Protein AF-A0A9W7ECX1-F1 (afdb_monomer)

Solvent-accessible surface area (backbone atoms only — not comparable to full-atom values): 6903 Å² total; per-residue (Å²): 112,69,69,58,54,53,53,46,56,72,48,82,54,60,68,59,30,50,51,50,31,56,47,23,73,33,89,92,61,56,33,41,68,58,27,34,48,25,35,53,42,48,39,51,51,54,54,68,72,47,74,82,80,78,78,74,82,74,86,73,79,96,66,92,65,81,74,74,58,54,70,68,60,50,52,50,29,52,37,25,39,53,34,14,54,23,23,49,70,65,66,39,55,69,60,12,42,54,25,21,51,54,18,22,57,48,31,31,74,47,67,31,68,87,27,66,69,25,62,67,47,67,75,130

InterPro domains:
  IPR011990 Tetratricopeptide-like helical domain superfamily [G3DSA:1.25.40.10] (54-123)

Structure (mmCIF, N/CA/C/O backbone):
data_AF-A0A9W7ECX1-F1
#
_entry.id   AF-A0A9W7ECX1-F1
#
loop_
_atom_site.group_PDB
_atom_site.id
_atom_site.type_symbol
_atom_site.label_atom_id
_atom_site.label_alt_id
_atom_site.label_comp_id
_atom_site.label_asym_id
_atom_site.label_entity_id
_atom_site.label_seq_id
_atom_site.pdbx_PDB_ins_code
_atom_site.Cartn_x
_atom_site.Cartn_y
_atom_site.Cartn_z
_atom_site.occupancy
_atom_site.B_iso_or_equiv
_atom_site.auth_seq_id
_atom_site.auth_comp_id
_atom_site.auth_asym_id
_atom_site.auth_atom_id
_atom_site.pdbx_PDB_model_num
ATOM 1 N N . MET A 1 1 ? 20.884 -0.228 -13.027 1.00 59.34 1 MET A N 1
ATOM 2 C CA . MET A 1 1 ? 19.768 0.400 -12.280 1.00 59.34 1 MET A CA 1
ATOM 3 C C . MET A 1 1 ? 19.136 -0.554 -11.269 1.00 59.34 1 MET A C 1
ATOM 5 O O . MET A 1 1 ? 18.769 -0.096 -10.195 1.00 59.34 1 MET A O 1
ATOM 9 N N . GLU A 1 2 ? 19.085 -1.864 -11.540 1.00 66.50 2 GLU A N 1
ATOM 10 C CA . GLU A 1 2 ? 18.544 -2.873 -10.605 1.00 66.50 2 GLU A CA 1
ATOM 11 C C . GLU A 1 2 ? 19.165 -2.819 -9.198 1.00 66.50 2 GLU A C 1
ATOM 13 O O . GLU A 1 2 ? 18.462 -2.955 -8.202 1.00 66.50 2 GLU A O 1
ATOM 18 N N . THR A 1 3 ? 20.461 -2.514 -9.093 1.00 78.19 3 THR A N 1
ATOM 19 C CA . THR A 1 3 ? 21.173 -2.401 -7.809 1.00 78.19 3 THR A CA 1
ATOM 20 C C . THR A 1 3 ? 20.677 -1.254 -6.924 1.00 78.19 3 THR A C 1
ATOM 22 O O . THR A 1 3 ? 20.624 -1.403 -5.705 1.00 78.19 3 THR A O 1
ATOM 25 N N . GLN A 1 4 ? 20.280 -0.119 -7.510 1.00 86.25 4 GLN A N 1
ATOM 26 C CA . GLN A 1 4 ? 19.753 1.025 -6.756 1.00 86.25 4 GLN A CA 1
ATOM 27 C C . GLN A 1 4 ? 18.306 0.795 -6.316 1.00 86.25 4 GLN A C 1
ATOM 29 O O . GLN A 1 4 ? 17.936 1.143 -5.201 1.00 86.25 4 GLN A O 1
ATOM 34 N N . VAL A 1 5 ? 17.487 0.166 -7.160 1.00 87.75 5 VAL A N 1
ATOM 35 C CA . VAL A 1 5 ? 16.118 -0.211 -6.782 1.00 87.75 5 VAL A CA 1
ATOM 36 C C . VAL A 1 5 ? 16.145 -1.219 -5.630 1.00 87.75 5 VAL A C 1
ATOM 38 O O . VAL A 1 5 ? 15.434 -1.056 -4.638 1.00 87.75 5 VAL A O 1
ATOM 41 N N . GLN A 1 6 ? 17.023 -2.222 -5.702 1.00 88.69 6 GLN A N 1
ATOM 42 C CA . GLN A 1 6 ? 17.208 -3.187 -4.617 1.00 88.69 6 GLN A CA 1
ATOM 43 C C . GLN A 1 6 ? 17.728 -2.541 -3.325 1.00 88.69 6 GLN A C 1
ATOM 45 O O . GLN A 1 6 ? 17.290 -2.920 -2.241 1.00 88.69 6 GLN A O 1
ATOM 50 N N . SER A 1 7 ? 18.631 -1.558 -3.407 1.00 90.88 7 SER A N 1
ATOM 51 C CA . SER A 1 7 ? 19.107 -0.865 -2.205 1.00 90.88 7 SER A CA 1
ATOM 52 C C . SER A 1 7 ? 18.014 -0.004 -1.568 1.00 90.88 7 SER A C 1
ATOM 54 O O . SER A 1 7 ? 17.884 -0.003 -0.346 1.00 90.88 7 SER A O 1
ATOM 56 N N . ILE A 1 8 ? 17.180 0.666 -2.373 1.00 91.69 8 ILE A N 1
ATOM 57 C CA . ILE A 1 8 ? 16.057 1.475 -1.879 1.00 91.69 8 ILE A CA 1
ATOM 58 C C . ILE A 1 8 ? 15.000 0.587 -1.218 1.00 91.69 8 ILE A C 1
ATOM 60 O O . ILE A 1 8 ? 14.618 0.852 -0.081 1.00 91.69 8 ILE A O 1
ATOM 64 N N . THR A 1 9 ? 14.564 -0.482 -1.889 1.00 92.31 9 THR A N 1
ATOM 65 C CA . THR A 1 9 ? 13.516 -1.400 -1.391 1.00 92.31 9 THR A CA 1
ATOM 66 C C . THR A 1 9 ? 13.900 -2.144 -0.109 1.00 92.31 9 THR A C 1
ATOM 68 O O . THR A 1 9 ? 13.018 -2.598 0.613 1.00 92.31 9 THR A O 1
ATOM 71 N N . ARG A 1 10 ? 15.197 -2.248 0.204 1.00 91.69 10 ARG A N 1
ATOM 72 C CA . ARG A 1 10 ? 15.716 -2.837 1.451 1.00 91.69 10 ARG A CA 1
ATOM 73 C C . ARG A 1 10 ? 16.075 -1.806 2.525 1.00 91.69 10 ARG A C 1
ATOM 75 O O . ARG A 1 10 ? 16.545 -2.191 3.590 1.00 91.69 10 ARG A O 1
ATOM 82 N N . SER A 1 11 ? 15.909 -0.515 2.245 1.00 92.88 11 SER A N 1
ATOM 83 C CA . SER A 1 11 ? 16.241 0.564 3.181 1.00 92.88 11 SER A CA 1
ATOM 84 C C . SER A 1 11 ? 15.049 0.966 4.055 1.00 92.88 11 SER A C 1
ATOM 86 O O . SER A 1 11 ? 13.913 0.579 3.784 1.00 92.88 11 SER A O 1
ATOM 88 N N . ASP A 1 12 ? 15.320 1.785 5.074 1.00 93.50 12 ASP A N 1
ATOM 89 C CA . ASP A 1 12 ? 14.306 2.430 5.928 1.00 93.50 12 ASP A CA 1
ATOM 90 C C . ASP A 1 12 ? 14.071 3.901 5.545 1.00 93.50 12 ASP A C 1
ATOM 92 O O . ASP A 1 12 ? 13.391 4.655 6.243 1.00 93.50 12 ASP A O 1
ATOM 96 N N . ASP A 1 13 ? 14.652 4.342 4.426 1.00 94.50 13 ASP A N 1
ATOM 97 C CA . ASP A 1 13 ? 14.544 5.715 3.947 1.00 94.50 13 ASP A CA 1
ATOM 98 C C . ASP A 1 13 ? 13.166 5.936 3.308 1.00 94.50 13 ASP A C 1
ATOM 100 O O . ASP A 1 13 ? 12.960 5.745 2.105 1.00 94.50 13 ASP A O 1
ATOM 104 N N . LEU A 1 14 ? 12.202 6.349 4.137 1.00 93.50 14 LEU A N 1
ATOM 105 C CA . LEU A 1 14 ? 10.825 6.618 3.718 1.00 93.50 14 LEU A CA 1
ATOM 106 C C . LEU A 1 14 ? 10.732 7.641 2.580 1.00 93.50 14 LEU A C 1
ATOM 108 O O . LEU A 1 14 ? 9.806 7.560 1.773 1.00 93.50 14 LEU A O 1
ATOM 112 N N . VAL A 1 15 ? 11.668 8.592 2.486 1.00 95.44 15 VAL A N 1
ATOM 113 C CA . VAL A 1 15 ? 11.662 9.596 1.412 1.00 95.44 15 VAL A CA 1
ATOM 114 C C . VAL A 1 15 ? 11.962 8.918 0.081 1.00 95.44 15 VAL A C 1
ATOM 116 O O . VAL A 1 15 ? 11.208 9.088 -0.880 1.00 95.44 15 VAL A O 1
ATOM 119 N N . LYS A 1 16 ? 13.013 8.093 0.034 1.00 95.75 16 LYS A N 1
ATOM 120 C CA . LYS A 1 16 ? 13.363 7.328 -1.171 1.00 95.75 16 LYS A CA 1
ATOM 121 C C . LYS A 1 16 ? 12.296 6.302 -1.530 1.00 95.75 16 LYS A C 1
ATOM 123 O O . LYS A 1 16 ? 11.949 6.183 -2.702 1.00 95.75 16 LYS A O 1
ATOM 128 N N . LEU A 1 17 ? 11.742 5.604 -0.541 1.00 95.75 17 LEU A N 1
ATOM 129 C CA . LEU A 1 17 ? 10.680 4.624 -0.762 1.00 95.75 17 LEU A CA 1
ATOM 130 C C . LEU A 1 17 ? 9.413 5.267 -1.342 1.00 95.75 17 LEU A C 1
ATOM 132 O O . LEU A 1 17 ? 8.844 4.742 -2.295 1.00 95.75 17 LEU A O 1
ATOM 136 N N . ARG A 1 18 ? 8.990 6.431 -0.829 1.00 95.56 18 ARG A N 1
ATOM 137 C CA . ARG A 1 18 ? 7.833 7.172 -1.367 1.00 95.56 18 ARG A CA 1
ATOM 138 C C . ARG A 1 18 ? 8.086 7.702 -2.767 1.00 95.56 18 ARG A C 1
ATOM 140 O O . ARG A 1 18 ? 7.188 7.652 -3.603 1.00 95.56 18 ARG A O 1
ATOM 147 N N . ALA A 1 19 ? 9.292 8.204 -3.026 1.00 95.50 19 ALA A N 1
ATOM 148 C CA . ALA A 1 19 ? 9.679 8.622 -4.366 1.00 95.50 19 ALA A CA 1
ATOM 149 C C . ALA A 1 19 ? 9.607 7.439 -5.344 1.00 95.50 19 ALA A C 1
ATOM 151 O O . ALA A 1 19 ? 9.020 7.579 -6.415 1.00 95.50 19 ALA A O 1
ATOM 152 N N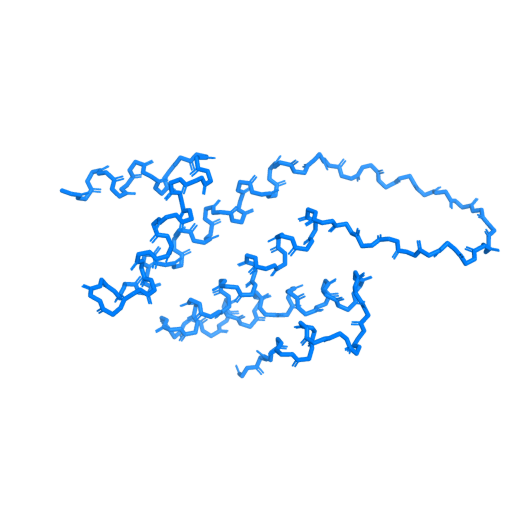 . LEU A 1 20 ? 10.118 6.268 -4.944 1.00 94.44 20 LEU A N 1
ATOM 153 C CA . LEU A 1 20 ? 10.043 5.042 -5.735 1.00 94.44 20 LEU A CA 1
ATOM 154 C C . LEU A 1 20 ? 8.594 4.604 -5.978 1.00 94.44 20 LEU A C 1
ATOM 156 O O . LEU A 1 20 ? 8.232 4.349 -7.121 1.00 94.44 20 LEU A O 1
ATOM 160 N N . ALA A 1 21 ? 7.749 4.573 -4.945 1.00 94.44 21 ALA A N 1
ATOM 161 C CA . ALA A 1 21 ? 6.334 4.233 -5.094 1.00 94.44 21 ALA A CA 1
ATOM 162 C C . ALA A 1 21 ? 5.617 5.195 -6.058 1.00 94.44 21 ALA A C 1
ATOM 164 O O . ALA A 1 21 ? 4.906 4.754 -6.955 1.00 94.44 21 ALA A O 1
ATOM 165 N N . LYS A 1 22 ? 5.868 6.506 -5.934 1.00 94.12 22 LYS A N 1
ATOM 166 C CA . LYS A 1 22 ? 5.314 7.522 -6.839 1.00 94.12 22 LYS A CA 1
ATOM 167 C C . LYS A 1 22 ? 5.756 7.310 -8.288 1.00 94.12 22 LYS A C 1
ATOM 169 O O . LYS A 1 22 ? 4.924 7.419 -9.180 1.00 94.12 22 LYS A O 1
ATOM 174 N N . LEU A 1 23 ? 7.034 7.000 -8.513 1.00 92.62 23 LEU A N 1
ATOM 175 C CA . LEU A 1 23 ? 7.569 6.654 -9.834 1.00 92.62 23 LEU A CA 1
ATOM 176 C C . LEU A 1 23 ? 6.870 5.414 -10.404 1.00 92.62 23 LEU A C 1
ATOM 178 O O . LEU A 1 23 ? 6.447 5.431 -11.553 1.00 92.62 23 LEU A O 1
ATOM 182 N N . CYS A 1 24 ? 6.671 4.376 -9.586 1.00 89.69 24 CYS A N 1
ATOM 183 C CA . CYS A 1 24 ? 6.020 3.135 -10.013 1.00 89.69 24 CYS A CA 1
ATOM 184 C C . CYS A 1 24 ? 4.551 3.312 -10.422 1.00 89.69 24 CYS A C 1
ATOM 186 O O . CYS A 1 24 ? 4.038 2.487 -11.169 1.00 89.69 24 CYS A O 1
ATOM 188 N N . SER A 1 25 ? 3.881 4.370 -9.956 1.00 86.81 25 SER A N 1
ATOM 189 C CA . SER A 1 25 ? 2.504 4.708 -10.345 1.00 86.81 25 SER A CA 1
ATOM 190 C C . SER A 1 25 ? 2.402 5.642 -11.559 1.00 86.81 25 SER A C 1
ATOM 192 O O . SER A 1 25 ? 1.292 5.978 -11.956 1.00 86.81 25 SER A O 1
ATOM 194 N N . GLN A 1 26 ? 3.519 6.108 -12.128 1.00 89.25 26 GLN A N 1
ATOM 195 C CA . GLN A 1 26 ? 3.517 6.972 -13.313 1.00 89.25 26 GLN A CA 1
ATOM 196 C C . GLN A 1 26 ? 3.536 6.145 -14.599 1.00 89.25 26 GLN A C 1
ATOM 198 O O . GLN A 1 26 ? 4.232 5.132 -14.670 1.00 89.25 26 GLN A O 1
ATOM 203 N N . ASP A 1 27 ? 2.846 6.622 -15.640 1.00 84.94 27 ASP A N 1
ATOM 204 C CA . ASP A 1 27 ? 2.667 5.898 -16.908 1.00 84.94 27 ASP A CA 1
ATOM 205 C C . ASP A 1 27 ? 3.979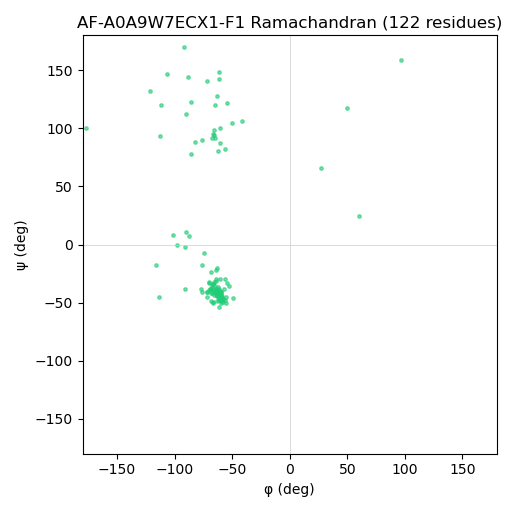 5.445 -17.565 1.00 84.94 27 ASP A C 1
ATOM 207 O O . ASP A 1 27 ? 4.025 4.391 -18.192 1.00 84.94 27 ASP A O 1
ATOM 211 N N . PHE A 1 28 ? 5.063 6.215 -17.414 1.00 85.31 28 PHE A N 1
ATOM 212 C CA . PHE A 1 28 ? 6.339 5.897 -18.061 1.00 85.31 28 PHE A CA 1
ATOM 213 C C . PHE A 1 28 ? 7.126 4.762 -17.388 1.00 85.31 28 PHE A C 1
ATOM 215 O O . PHE A 1 28 ? 8.054 4.243 -18.005 1.00 85.31 28 PHE A O 1
ATOM 222 N N . PHE A 1 29 ? 6.815 4.408 -16.136 1.00 85.06 29 PHE A N 1
ATOM 223 C CA . PHE A 1 29 ? 7.483 3.315 -15.419 1.00 85.06 29 PHE A CA 1
ATOM 224 C C . PHE A 1 29 ? 6.517 2.160 -15.141 1.00 85.06 29 PHE A C 1
ATOM 226 O O . PHE A 1 29 ? 6.889 1.017 -15.376 1.00 85.06 29 PHE A O 1
ATOM 233 N N . ASN A 1 30 ? 5.299 2.473 -14.676 1.00 88.31 30 ASN A N 1
ATOM 234 C CA . ASN A 1 30 ? 4.161 1.574 -14.445 1.00 88.31 30 ASN A CA 1
ATOM 235 C C . ASN A 1 30 ? 4.544 0.114 -14.134 1.00 88.31 30 ASN A C 1
ATOM 237 O O . ASN A 1 30 ? 4.258 -0.804 -14.905 1.00 88.31 30 ASN A O 1
ATOM 241 N N . ASP A 1 31 ? 5.193 -0.091 -12.989 1.00 93.62 31 ASP A N 1
ATOM 242 C CA . ASP A 1 31 ? 5.570 -1.418 -12.503 1.00 93.62 31 ASP A CA 1
ATOM 243 C C . ASP A 1 31 ? 4.764 -1.730 -11.234 1.00 93.62 31 ASP A C 1
ATOM 245 O O . ASP A 1 31 ? 5.160 -1.351 -10.123 1.00 93.62 31 ASP A O 1
ATOM 249 N N . PRO A 1 32 ? 3.605 -2.399 -11.368 1.00 92.81 32 PRO A N 1
ATOM 250 C CA . PRO A 1 32 ? 2.742 -2.683 -10.232 1.00 92.81 32 PRO A CA 1
ATOM 251 C C . PRO A 1 32 ? 3.369 -3.700 -9.264 1.00 92.81 32 PRO A C 1
ATOM 253 O O . PRO A 1 32 ? 3.059 -3.671 -8.074 1.00 92.81 32 PRO A O 1
ATOM 256 N N . SER A 1 33 ? 4.302 -4.545 -9.717 1.00 94.44 33 SER A N 1
ATOM 257 C CA . SER A 1 33 ? 5.011 -5.480 -8.832 1.00 94.44 33 SER A CA 1
ATOM 258 C C . SER A 1 33 ? 5.998 -4.737 -7.939 1.00 94.44 33 SER A C 1
ATOM 260 O O . SER A 1 33 ? 6.022 -4.943 -6.723 1.00 94.44 33 SER A O 1
ATOM 262 N N . LEU A 1 34 ? 6.775 -3.813 -8.513 1.00 94.75 34 LEU A N 1
ATOM 263 C CA . LEU A 1 34 ? 7.671 -2.963 -7.737 1.00 94.75 34 LEU A CA 1
ATOM 264 C C . LEU A 1 34 ? 6.898 -2.004 -6.825 1.00 94.75 34 LEU A C 1
ATOM 266 O O . LEU A 1 34 ? 7.336 -1.747 -5.702 1.00 94.75 34 LEU A O 1
ATOM 270 N N . LEU A 1 35 ? 5.726 -1.535 -7.261 1.00 95.62 35 LEU A N 1
ATOM 271 C CA . LEU A 1 35 ? 4.818 -0.738 -6.438 1.00 95.62 35 LEU A CA 1
ATOM 272 C C . LEU A 1 35 ? 4.396 -1.496 -5.168 1.00 95.62 35 LEU A C 1
ATOM 274 O O . LEU A 1 35 ? 4.470 -0.930 -4.076 1.00 95.62 35 LEU A O 1
ATOM 278 N N . VAL A 1 36 ? 4.024 -2.778 -5.286 1.00 97.25 36 VAL A N 1
ATOM 279 C CA . VAL A 1 36 ? 3.719 -3.639 -4.126 1.00 97.25 36 VAL A CA 1
ATOM 280 C C . VAL A 1 36 ? 4.928 -3.746 -3.195 1.00 97.25 36 VAL A C 1
ATOM 282 O O . VAL A 1 36 ? 4.785 -3.577 -1.985 1.00 97.25 36 VAL A O 1
ATOM 285 N N . VAL A 1 37 ? 6.130 -3.979 -3.732 1.00 96.69 37 VAL A N 1
ATOM 286 C CA . VAL A 1 37 ? 7.358 -4.089 -2.923 1.00 96.69 37 VAL A CA 1
ATOM 287 C C . VAL A 1 37 ? 7.652 -2.788 -2.172 1.00 96.69 37 VAL A C 1
ATOM 289 O O . VAL A 1 37 ? 7.907 -2.819 -0.966 1.00 96.69 37 VAL A O 1
ATOM 292 N N . ALA A 1 38 ? 7.584 -1.646 -2.858 1.00 96.38 38 ALA A N 1
ATOM 293 C CA . ALA A 1 38 ? 7.831 -0.338 -2.262 1.00 96.38 38 ALA A CA 1
ATOM 294 C C . ALA A 1 38 ? 6.845 -0.051 -1.124 1.00 96.38 38 ALA A C 1
ATOM 296 O O . ALA A 1 38 ? 7.263 0.307 -0.022 1.00 96.38 38 ALA A O 1
ATOM 297 N N . TRP A 1 39 ? 5.547 -0.266 -1.348 1.00 97.44 39 TRP A N 1
ATOM 298 C CA . TRP A 1 39 ? 4.549 -0.021 -0.313 1.00 97.44 39 TRP A CA 1
ATOM 299 C C . TRP A 1 39 ? 4.597 -1.027 0.840 1.00 97.44 39 TRP A C 1
ATOM 301 O O . TRP 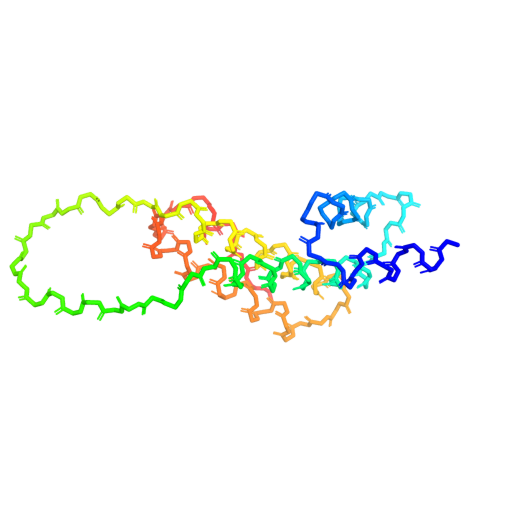A 1 39 ? 4.355 -0.631 1.980 1.00 97.44 39 TRP A O 1
ATOM 311 N N . ARG A 1 40 ? 4.971 -2.294 0.597 1.00 97.06 40 ARG A N 1
ATOM 312 C CA . ARG A 1 40 ? 5.169 -3.284 1.671 1.00 97.06 40 ARG A CA 1
ATOM 313 C C . ARG A 1 40 ? 6.295 -2.837 2.595 1.00 97.06 40 ARG A C 1
ATOM 315 O O . ARG A 1 40 ? 6.126 -2.869 3.811 1.00 97.06 40 ARG A O 1
ATOM 322 N N . ARG A 1 41 ? 7.398 -2.334 2.026 1.00 97.12 41 ARG A N 1
ATOM 323 C CA . ARG A 1 41 ? 8.500 -1.786 2.821 1.00 97.12 41 ARG A CA 1
ATOM 324 C C . ARG A 1 41 ? 8.097 -0.521 3.577 1.00 97.12 41 ARG A C 1
ATOM 326 O O . ARG A 1 41 ? 8.418 -0.398 4.752 1.00 97.12 41 ARG A O 1
ATOM 333 N N . ILE A 1 42 ? 7.370 0.402 2.939 1.00 96.62 42 ILE A N 1
ATOM 334 C CA . ILE A 1 42 ? 6.846 1.605 3.611 1.00 96.62 42 ILE A CA 1
ATOM 335 C C . ILE A 1 42 ? 5.992 1.213 4.818 1.00 96.62 42 ILE A C 1
ATOM 337 O O . ILE A 1 42 ? 6.188 1.769 5.896 1.00 96.62 42 ILE A O 1
ATOM 341 N N . LEU A 1 43 ? 5.072 0.259 4.650 1.00 96.12 43 LEU A N 1
ATOM 342 C CA . LEU A 1 43 ? 4.209 -0.209 5.730 1.00 96.12 43 LEU A CA 1
ATOM 343 C C . LEU A 1 43 ? 5.029 -0.777 6.896 1.00 96.12 43 LEU A C 1
ATOM 345 O O . LEU A 1 43 ? 4.806 -0.376 8.034 1.00 96.12 43 LEU A O 1
ATOM 349 N N . GLU A 1 44 ? 6.007 -1.639 6.615 1.00 94.88 44 GLU A N 1
ATOM 350 C CA . GLU A 1 44 ? 6.892 -2.221 7.632 1.00 94.88 44 GLU A CA 1
ATOM 351 C C . GLU A 1 44 ? 7.652 -1.139 8.420 1.00 94.88 44 GLU A C 1
ATOM 353 O O . GLU A 1 44 ? 7.654 -1.146 9.650 1.00 94.88 44 GLU A O 1
ATOM 358 N N . VAL A 1 45 ? 8.246 -0.160 7.729 1.00 94.62 45 VAL A N 1
ATOM 359 C CA . VAL A 1 45 ? 8.993 0.936 8.371 1.00 94.62 45 VAL A CA 1
ATOM 360 C C . VAL A 1 45 ? 8.074 1.809 9.235 1.00 94.62 45 VAL A C 1
ATOM 362 O O . VAL A 1 45 ? 8.453 2.206 10.338 1.00 94.62 45 VAL A O 1
ATOM 365 N N . LEU A 1 46 ? 6.851 2.091 8.770 1.00 93.00 46 LEU A N 1
ATOM 366 C CA . LEU A 1 46 ? 5.859 2.846 9.542 1.00 93.00 46 LEU A CA 1
ATOM 367 C C . LEU A 1 46 ? 5.398 2.084 10.796 1.00 93.00 46 LEU A C 1
ATOM 369 O O . LEU A 1 46 ? 5.219 2.695 11.850 1.00 93.00 46 LEU A O 1
ATOM 373 N N . GLU A 1 47 ? 5.232 0.764 10.704 1.00 91.12 47 GLU A N 1
ATOM 374 C CA . GLU A 1 47 ? 4.872 -0.091 11.840 1.00 91.12 47 GLU A CA 1
ATOM 375 C C . GLU A 1 47 ? 6.000 -0.199 12.868 1.00 91.12 47 GLU A C 1
ATOM 377 O O . GLU A 1 47 ? 5.740 -0.098 14.065 1.00 91.12 47 GLU A O 1
ATOM 382 N N . LEU A 1 48 ? 7.255 -0.331 12.428 1.00 88.56 48 LEU A N 1
ATOM 383 C CA . LEU A 1 48 ? 8.421 -0.338 13.319 1.00 88.56 48 LEU A CA 1
ATOM 384 C C . LEU A 1 48 ? 8.612 1.003 14.045 1.00 88.56 48 LEU A C 1
ATOM 386 O O . LEU A 1 48 ? 9.101 1.039 15.173 1.00 88.56 48 L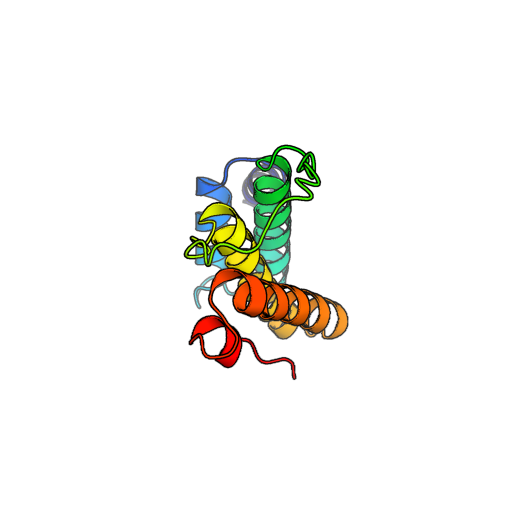EU A O 1
ATOM 390 N N . ALA A 1 49 ? 8.196 2.113 13.427 1.00 81.06 49 ALA A N 1
ATOM 391 C CA . ALA A 1 49 ? 8.222 3.440 14.039 1.00 81.06 49 ALA A CA 1
ATOM 392 C C . ALA A 1 49 ? 7.119 3.657 15.101 1.00 81.06 49 ALA A C 1
ATOM 394 O O . ALA A 1 49 ? 7.124 4.685 15.797 1.00 81.06 49 ALA A O 1
ATOM 395 N N . MET A 1 50 ? 6.175 2.717 15.252 1.00 73.25 50 MET A N 1
ATOM 396 C CA . MET A 1 50 ? 5.267 2.672 16.397 1.00 73.25 50 MET A CA 1
ATOM 397 C C . MET A 1 50 ? 5.924 1.904 17.557 1.00 73.25 50 MET A C 1
ATOM 399 O O . MET A 1 50 ? 6.233 0.723 17.408 1.00 73.25 50 MET A O 1
ATOM 403 N N . PRO A 1 51 ? 6.088 2.503 18.756 1.00 59.38 51 PRO A N 1
ATOM 404 C CA . PRO A 1 51 ? 6.402 1.704 19.935 1.00 59.38 51 PRO A CA 1
ATOM 405 C C . PRO A 1 51 ? 5.254 0.712 20.189 1.00 59.38 51 PRO A C 1
ATOM 407 O O . PRO A 1 51 ? 4.095 1.050 19.911 1.00 59.38 51 PRO A O 1
ATOM 410 N N . PRO A 1 52 ? 5.529 -0.486 20.745 1.00 53.25 52 PRO A N 1
ATOM 411 C CA . PRO A 1 52 ? 4.471 -1.405 21.130 1.00 53.25 52 PRO A CA 1
ATOM 412 C C . PRO A 1 52 ? 3.517 -0.659 22.057 1.00 53.25 52 PRO A C 1
ATOM 414 O O . PRO A 1 52 ? 3.919 -0.102 23.083 1.00 53.25 52 PRO A O 1
ATOM 417 N N . VAL A 1 53 ? 2.251 -0.596 21.651 1.00 52.69 53 VAL A N 1
ATOM 418 C CA . VAL A 1 53 ? 1.190 0.018 22.438 1.00 52.69 53 VAL A CA 1
ATOM 419 C C . VAL A 1 53 ? 1.111 -0.770 23.741 1.00 52.69 53 VAL A C 1
ATOM 421 O O . VAL A 1 53 ? 0.527 -1.849 23.791 1.00 52.69 53 VAL A O 1
ATOM 424 N N . VAL A 1 54 ? 1.703 -0.245 24.815 1.00 38.50 54 VAL A N 1
ATOM 425 C CA . VAL A 1 54 ? 1.324 -0.655 26.164 1.00 38.50 54 VAL A CA 1
ATOM 426 C C . VAL A 1 54 ? -0.107 -0.169 26.316 1.00 38.50 54 VAL A C 1
ATOM 428 O O . VAL A 1 54 ? -0.355 1.000 26.618 1.00 38.50 54 VAL A O 1
ATOM 431 N N . GLU A 1 55 ? -1.055 -1.059 26.035 1.00 40.34 55 GLU A N 1
ATOM 432 C CA . GLU A 1 55 ? -2.463 -0.858 26.323 1.00 40.34 55 GLU A CA 1
ATOM 433 C C . GLU A 1 55 ? -2.607 -0.679 27.834 1.00 40.34 55 GLU A C 1
ATOM 435 O O . GLU A 1 55 ? -2.841 -1.616 28.599 1.00 40.34 55 GLU A O 1
ATOM 440 N N . LYS A 1 56 ? -2.462 0.559 28.310 1.00 37.16 56 LYS A N 1
ATOM 441 C CA . LYS A 1 56 ? -2.931 0.910 29.641 1.00 37.16 56 LYS A CA 1
ATOM 442 C C . LYS A 1 56 ? -4.450 0.806 29.593 1.00 37.16 56 LYS A C 1
ATOM 444 O O . LYS A 1 56 ? -5.135 1.755 29.216 1.00 37.16 56 LYS A O 1
ATOM 449 N N . LYS A 1 57 ? -4.975 -0.357 29.998 1.00 38.72 57 LYS A N 1
ATOM 450 C CA . LYS A 1 57 ? -6.362 -0.540 30.443 1.00 38.72 57 LYS A CA 1
ATOM 451 C C . LYS A 1 57 ? -6.628 0.428 31.597 1.00 38.72 57 LYS A C 1
ATOM 453 O O . LYS A 1 57 ? -6.577 0.056 32.766 1.00 38.72 57 LYS A O 1
ATOM 458 N N . VAL A 1 58 ? -6.937 1.684 31.289 1.00 37.66 58 VAL A N 1
ATOM 459 C CA . VAL A 1 58 ? -7.508 2.600 32.273 1.00 37.66 58 VAL A CA 1
ATOM 460 C C . VAL A 1 58 ? -9.004 2.318 32.318 1.00 37.66 58 VAL A C 1
ATOM 462 O O . VAL A 1 58 ? -9.815 2.887 31.592 1.00 37.66 58 VAL A O 1
ATOM 465 N N . ARG A 1 59 ? -9.362 1.368 33.182 1.00 45.25 59 ARG A N 1
ATOM 466 C CA . ARG A 1 59 ? -10.728 1.149 33.655 1.00 45.25 59 ARG A CA 1
ATOM 467 C C . ARG A 1 59 ? -11.131 2.375 34.477 1.00 45.25 59 ARG A C 1
ATOM 469 O O . ARG A 1 59 ? -10.770 2.479 35.642 1.00 45.25 59 ARG A O 1
ATOM 476 N N . GLY A 1 60 ? -11.863 3.315 33.878 1.00 43.53 60 GLY A N 1
ATOM 477 C CA . GLY A 1 60 ? -12.339 4.493 34.606 1.00 43.53 60 GLY A CA 1
ATOM 478 C C . GLY A 1 60 ? -13.219 5.448 33.798 1.00 43.53 60 GLY A C 1
ATOM 479 O O . GLY A 1 60 ? -12.706 6.278 33.067 1.00 43.53 60 GLY A O 1
ATOM 480 N N . LYS A 1 61 ? -14.539 5.338 34.014 1.00 39.31 61 LYS A N 1
ATOM 481 C CA . LYS A 1 61 ? -15.620 6.338 33.837 1.00 39.31 61 LYS A CA 1
ATOM 482 C C . LYS A 1 61 ? -15.706 7.119 32.505 1.00 39.31 61 LYS A C 1
ATOM 484 O O . LYS A 1 61 ? -14.891 7.978 32.192 1.00 39.31 61 LYS A O 1
ATOM 489 N N . LYS A 1 62 ? -16.834 6.909 31.803 1.00 45.47 62 LYS A N 1
ATOM 490 C CA . LYS A 1 62 ? -17.334 7.684 30.649 1.00 45.47 62 LYS A CA 1
ATOM 491 C C . LYS A 1 62 ? -17.160 9.202 30.848 1.00 45.47 62 LYS A C 1
ATOM 493 O O . LYS A 1 62 ? -17.948 9.835 31.545 1.00 45.47 62 LYS A O 1
ATOM 498 N N . LYS A 1 63 ? -16.204 9.796 30.139 1.00 38.53 63 LYS A N 1
ATOM 499 C CA . LYS A 1 63 ? -16.282 11.169 29.625 1.00 38.53 63 LYS A CA 1
ATOM 500 C C . LYS A 1 63 ? -16.137 11.059 28.110 1.00 38.53 63 LYS A C 1
ATOM 502 O O . LYS A 1 63 ? -15.254 10.342 27.649 1.00 38.53 63 LYS A O 1
ATOM 507 N N . LYS A 1 64 ? -17.012 11.716 27.336 1.00 44.06 64 LYS A N 1
ATOM 508 C CA . LYS A 1 64 ? -16.867 11.870 25.877 1.00 44.06 64 LYS A CA 1
ATOM 509 C C . LYS A 1 64 ? -15.580 12.662 25.609 1.00 44.06 64 LYS A C 1
ATOM 511 O O . LYS A 1 64 ? -15.609 13.874 25.430 1.00 44.06 64 LYS A O 1
ATOM 516 N N . GLN A 1 65 ? -14.435 11.991 25.652 1.00 42.22 65 GLN A N 1
ATOM 517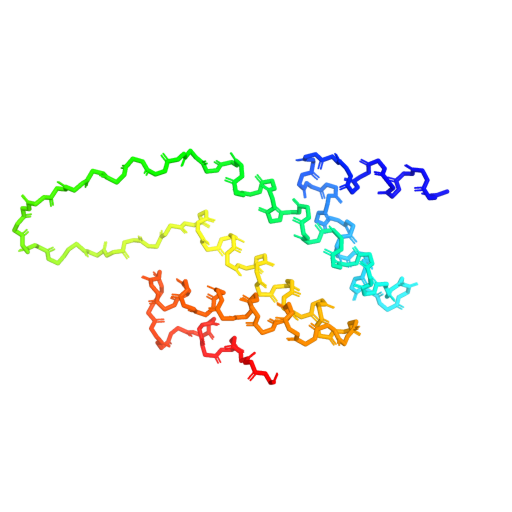 C CA . GLN A 1 65 ? -13.207 12.495 25.067 1.00 42.22 65 GLN A CA 1
ATOM 518 C C . GLN A 1 65 ? -13.462 12.548 23.566 1.00 42.22 65 GLN A C 1
ATOM 520 O O . GLN A 1 65 ? -13.795 11.529 22.964 1.00 42.22 65 GLN A O 1
ATOM 525 N N . LYS A 1 66 ? -13.358 13.743 22.969 1.00 46.00 66 LYS A N 1
ATOM 526 C CA . LYS A 1 66 ? -13.147 13.869 21.525 1.00 46.00 66 LYS A CA 1
ATOM 527 C C . LYS A 1 66 ? -11.979 12.941 21.204 1.00 46.00 66 LYS A C 1
ATOM 529 O O . LYS A 1 66 ? -10.852 13.236 21.599 1.00 46.00 66 LYS A O 1
ATOM 534 N N . LYS A 1 67 ? -12.277 11.787 20.605 1.00 57.06 67 LYS A N 1
ATOM 535 C CA . LYS A 1 67 ? -11.294 10.797 20.177 1.00 57.06 67 LYS A CA 1
ATOM 536 C C . LYS A 1 67 ? -10.499 11.499 19.078 1.00 57.06 67 LYS A C 1
ATOM 538 O O . LYS A 1 67 ? -10.967 11.600 17.952 1.00 57.06 67 LYS A O 1
ATOM 543 N N . LYS A 1 68 ? -9.399 12.160 19.451 1.00 70.25 68 LYS A N 1
ATOM 544 C CA . LYS A 1 68 ? -8.490 12.759 18.473 1.00 70.25 68 LYS A CA 1
ATOM 545 C C . LYS A 1 68 ? -7.931 11.598 17.660 1.00 70.25 68 LYS A C 1
ATOM 547 O O . LYS A 1 68 ? -7.486 10.612 18.245 1.00 70.25 68 LYS A O 1
ATOM 552 N N . ASN A 1 69 ? -8.033 11.709 16.345 1.00 83.88 69 ASN A N 1
ATOM 553 C CA . ASN A 1 69 ? -7.414 10.775 15.425 1.00 83.88 69 ASN A CA 1
ATOM 554 C C . ASN A 1 69 ? -5.891 10.805 15.612 1.00 83.88 69 ASN A C 1
ATOM 556 O O . ASN A 1 69 ? -5.304 11.852 15.894 1.00 83.88 69 ASN A O 1
ATOM 560 N N . ASP A 1 70 ? -5.256 9.644 15.507 1.00 88.69 70 ASP A N 1
ATOM 561 C CA . ASP A 1 70 ? -3.804 9.535 15.571 1.00 88.69 70 ASP A CA 1
ATOM 562 C C . ASP A 1 70 ? -3.237 9.660 14.147 1.00 88.69 70 ASP A C 1
ATOM 564 O O . ASP A 1 70 ? -3.476 8.771 13.322 1.00 88.69 70 ASP A O 1
ATOM 568 N N . PRO A 1 71 ? -2.500 10.741 13.824 1.00 89.75 71 PRO A N 1
ATOM 569 C CA . PRO A 1 71 ? -1.981 10.959 12.478 1.00 89.75 71 PRO A CA 1
ATOM 570 C C . PRO A 1 71 ? -1.034 9.842 12.022 1.00 89.75 71 PRO A C 1
ATOM 572 O O . PRO A 1 71 ? -1.014 9.530 10.836 1.00 89.75 71 PRO A O 1
ATOM 575 N N . ARG A 1 72 ? -0.306 9.187 12.941 1.00 89.00 72 ARG A N 1
ATOM 576 C CA . ARG A 1 72 ? 0.565 8.054 12.587 1.00 89.00 72 ARG A CA 1
ATOM 577 C C . ARG A 1 72 ? -0.244 6.818 12.225 1.00 89.00 72 ARG A C 1
ATOM 579 O O . ARG A 1 72 ? 0.078 6.131 11.261 1.00 89.00 72 ARG A O 1
ATOM 586 N N . LYS A 1 73 ? -1.328 6.548 12.961 1.00 92.12 73 LYS A N 1
ATOM 587 C CA . LYS A 1 73 ? -2.245 5.460 12.591 1.00 92.12 73 LYS A CA 1
ATOM 588 C C . LYS A 1 73 ? -2.878 5.724 11.230 1.00 92.12 73 LYS A C 1
ATOM 590 O O . LYS A 1 73 ? -2.962 4.802 10.432 1.00 92.12 73 LYS A O 1
ATOM 595 N N . LEU A 1 74 ? -3.288 6.961 10.949 1.00 93.56 74 LEU A N 1
ATOM 596 C CA . LEU A 1 74 ? -3.840 7.319 9.639 1.00 93.56 74 LEU A CA 1
ATOM 597 C C . LEU A 1 74 ? -2.834 7.099 8.505 1.00 93.56 74 LEU A C 1
ATOM 599 O O . LEU A 1 74 ? -3.218 6.578 7.468 1.00 93.56 74 LEU A O 1
ATOM 603 N N . GLU A 1 75 ? -1.559 7.419 8.719 1.00 94.44 75 GLU A N 1
ATOM 604 C CA . GLU A 1 75 ? -0.497 7.190 7.733 1.00 94.44 75 GLU A CA 1
ATOM 605 C C . GLU A 1 75 ? -0.288 5.695 7.424 1.00 94.44 75 GLU A C 1
ATOM 607 O O . GLU A 1 75 ? -0.142 5.313 6.264 1.00 94.44 75 GLU A O 1
ATOM 612 N N . ILE A 1 76 ? -0.352 4.828 8.441 1.00 95.81 76 ILE A N 1
ATOM 613 C CA . ILE A 1 76 ? -0.319 3.365 8.261 1.00 95.81 76 ILE A CA 1
ATOM 614 C C . ILE A 1 76 ? -1.531 2.881 7.454 1.00 95.81 76 ILE A C 1
ATOM 616 O O . ILE A 1 76 ? -1.401 1.998 6.604 1.00 95.81 76 ILE A O 1
ATOM 620 N N . LEU A 1 77 ? -2.713 3.447 7.706 1.00 96.38 77 LEU A N 1
ATOM 621 C CA . LEU A 1 77 ? -3.935 3.088 6.983 1.00 96.38 77 LEU A CA 1
ATOM 622 C C . LEU A 1 77 ? -3.891 3.560 5.527 1.00 96.38 77 LEU A C 1
ATOM 624 O O . LEU A 1 77 ? -4.279 2.796 4.647 1.00 96.38 77 LEU A O 1
ATOM 628 N N . ASP A 1 78 ? -3.334 4.745 5.266 1.00 96.12 78 ASP A N 1
ATOM 629 C CA . ASP A 1 78 ? -3.091 5.252 3.911 1.00 96.12 78 ASP A CA 1
ATOM 630 C C . ASP A 1 78 ? -2.126 4.328 3.144 1.00 96.12 78 ASP A C 1
ATOM 632 O O . ASP A 1 78 ? -2.380 3.991 1.986 1.00 96.12 78 ASP A O 1
ATOM 636 N N . ALA A 1 79 ? -1.069 3.831 3.800 1.00 96.62 79 ALA A N 1
ATOM 637 C CA . ALA A 1 79 ? -0.169 2.836 3.211 1.00 96.62 79 ALA A CA 1
ATOM 638 C C . ALA A 1 79 ? -0.869 1.488 2.947 1.00 96.62 79 ALA A C 1
ATOM 640 O O . ALA A 1 79 ? -0.631 0.866 1.912 1.00 96.62 79 ALA A O 1
ATOM 641 N N . CYS A 1 80 ? -1.765 1.045 3.838 1.00 97.25 80 CYS A N 1
ATOM 642 C CA . CYS A 1 80 ? -2.584 -0.149 3.609 1.00 97.25 80 CYS A CA 1
ATOM 643 C C . CYS A 1 80 ? -3.522 0.038 2.407 1.00 97.25 80 CYS A C 1
ATOM 645 O O . CYS A 1 80 ? -3.607 -0.842 1.559 1.00 97.25 80 CYS A O 1
ATOM 647 N N . HIS A 1 81 ? -4.192 1.185 2.289 1.00 96.75 81 HIS A N 1
ATOM 648 C CA . HIS A 1 81 ? -5.053 1.470 1.142 1.00 96.75 81 HIS A CA 1
ATOM 649 C C . HIS A 1 81 ? -4.263 1.441 -0.177 1.00 96.75 81 HIS A C 1
ATOM 651 O O . HIS A 1 81 ? -4.664 0.769 -1.128 1.00 96.75 81 HIS A O 1
ATOM 657 N N . ALA A 1 82 ? -3.093 2.088 -0.209 1.00 96.38 82 ALA A N 1
ATOM 658 C CA . ALA A 1 82 ? -2.211 2.081 -1.374 1.00 96.38 82 ALA A CA 1
ATOM 659 C C . ALA A 1 82 ? -1.706 0.669 -1.733 1.00 96.38 82 ALA A C 1
ATOM 661 O O . ALA A 1 82 ? -1.622 0.332 -2.915 1.00 96.38 82 ALA A O 1
ATOM 662 N N . LEU A 1 83 ? -1.436 -0.182 -0.735 1.00 96.56 83 LEU A N 1
ATOM 663 C CA . LEU A 1 83 ? -1.134 -1.600 -0.959 1.00 96.56 83 LEU A CA 1
ATOM 664 C C . LEU A 1 83 ? -2.304 -2.365 -1.562 1.00 96.56 83 LEU A C 1
ATOM 666 O O . LEU A 1 83 ? -2.087 -3.158 -2.470 1.00 96.56 83 LEU A O 1
ATOM 670 N N . GLY A 1 84 ? -3.530 -2.111 -1.099 1.00 96.50 84 GLY A N 1
ATOM 671 C CA . GLY A 1 84 ? -4.734 -2.700 -1.682 1.00 96.50 84 GLY A CA 1
ATOM 672 C C . GLY A 1 84 ? -4.842 -2.415 -3.183 1.00 96.50 84 GLY A C 1
ATOM 673 O O . GLY A 1 84 ? -5.054 -3.331 -3.981 1.00 96.50 84 GLY A O 1
ATOM 674 N N . VAL A 1 85 ? -4.596 -1.160 -3.574 1.00 95.12 85 VAL A N 1
ATOM 675 C CA . VAL A 1 85 ? -4.570 -0.732 -4.985 1.00 95.12 85 VAL A CA 1
ATOM 676 C C . VAL A 1 85 ? -3.455 -1.443 -5.754 1.00 95.12 85 VAL A C 1
ATOM 678 O O . VAL A 1 85 ? -3.702 -2.024 -6.811 1.00 95.12 85 VAL A O 1
ATOM 681 N N . ALA A 1 86 ? -2.235 -1.457 -5.212 1.00 95.62 86 ALA A N 1
ATOM 682 C CA . ALA A 1 86 ? -1.088 -2.087 -5.863 1.00 95.62 86 ALA A CA 1
ATOM 683 C C . ALA A 1 86 ? -1.289 -3.603 -6.064 1.00 95.62 86 ALA A C 1
ATOM 685 O O . ALA A 1 86 ? -1.054 -4.116 -7.158 1.00 95.62 86 ALA A O 1
ATOM 686 N N . CYS A 1 87 ? -1.7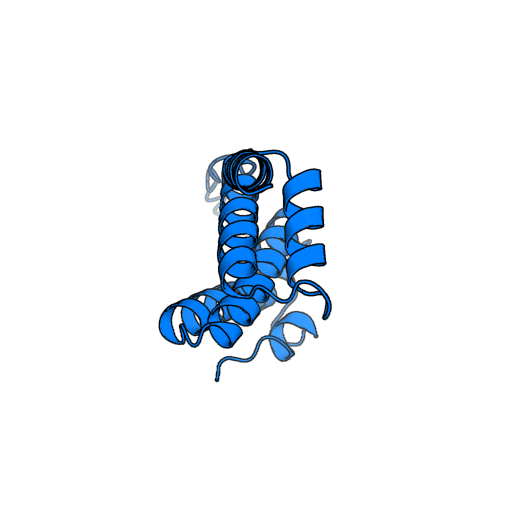91 -4.310 -5.044 1.00 96.00 87 CYS A N 1
ATOM 687 C CA . CYS A 1 87 ? -2.131 -5.733 -5.112 1.00 96.00 87 CYS A CA 1
ATOM 688 C C . CYS A 1 87 ? -3.228 -6.010 -6.153 1.00 96.00 87 CYS A C 1
ATOM 690 O O . CYS A 1 87 ? -3.135 -6.978 -6.908 1.00 96.00 87 CYS A O 1
ATOM 692 N N . SER A 1 88 ? -4.220 -5.121 -6.268 1.00 94.62 88 SER A N 1
ATOM 693 C CA . SER A 1 88 ? -5.273 -5.232 -7.287 1.00 94.62 88 SER A CA 1
ATOM 694 C C . SE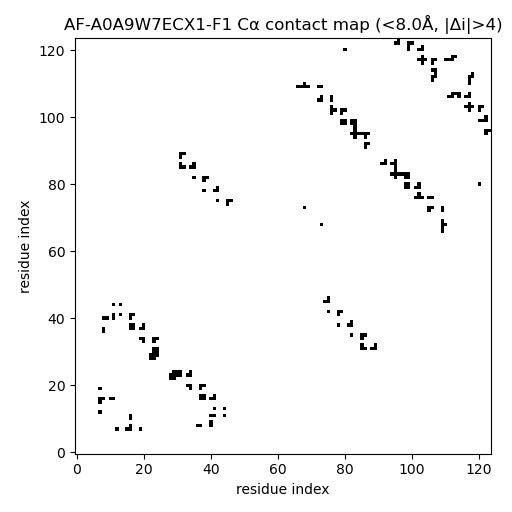R A 1 88 ? -4.706 -5.147 -8.708 1.00 94.62 88 SER A C 1
ATOM 696 O O . SER A 1 88 ? -5.105 -5.923 -9.576 1.00 94.62 88 SER A O 1
ATOM 698 N N . HIS A 1 89 ? -3.723 -4.270 -8.946 1.00 94.12 89 HIS A N 1
ATOM 699 C CA . HIS A 1 89 ? -3.063 -4.148 -10.251 1.00 94.12 89 HIS A CA 1
ATOM 700 C C . HIS A 1 89 ? -2.249 -5.390 -10.639 1.00 94.12 89 HIS A C 1
ATOM 702 O O . HIS A 1 89 ? -2.196 -5.734 -11.819 1.00 94.12 89 HIS A O 1
ATOM 708 N N . VAL A 1 90 ? -1.657 -6.102 -9.672 1.00 95.75 90 VAL A N 1
ATOM 709 C CA . VAL A 1 90 ? -0.975 -7.389 -9.925 1.00 95.75 90 VAL A CA 1
ATOM 710 C C . VAL A 1 90 ? -1.909 -8.604 -9.854 1.00 95.75 90 VAL A C 1
ATOM 712 O O . VAL A 1 90 ? -1.446 -9.737 -9.951 1.00 95.75 90 VAL A O 1
ATOM 715 N N . ARG A 1 91 ? -3.227 -8.386 -9.727 1.00 94.62 91 ARG A N 1
ATOM 716 C CA . ARG A 1 91 ? -4.262 -9.429 -9.593 1.00 94.62 91 ARG A CA 1
ATOM 717 C C . ARG A 1 91 ? -4.090 -10.333 -8.363 1.00 94.62 91 ARG A C 1
ATOM 719 O O . ARG A 1 91 ? -4.615 -11.446 -8.344 1.00 94.62 91 ARG A O 1
ATOM 726 N N . ASP A 1 92 ? -3.414 -9.841 -7.328 1.00 95.81 92 ASP A N 1
ATOM 727 C CA . ASP A 1 92 ? -3.319 -10.489 -6.019 1.00 95.81 92 ASP A CA 1
ATOM 728 C C . ASP A 1 92 ? -4.528 -10.081 -5.164 1.00 95.81 92 ASP A C 1
ATOM 730 O O . ASP A 1 92 ? -4.486 -9.162 -4.342 1.00 95.81 92 ASP A O 1
ATOM 734 N N . VAL A 1 93 ? -5.662 -10.720 -5.456 1.00 94.75 93 VAL A N 1
ATOM 735 C CA . VAL A 1 93 ? -6.970 -10.363 -4.886 1.00 94.75 93 VAL A CA 1
ATOM 736 C C . VAL A 1 93 ? -7.023 -10.627 -3.379 1.00 94.75 93 VAL A C 1
ATOM 738 O O . VAL A 1 93 ? -7.669 -9.873 -2.648 1.00 94.75 93 VAL A O 1
ATOM 741 N N . ASP A 1 94 ? -6.345 -11.669 -2.899 1.00 95.81 94 ASP A N 1
ATOM 742 C CA . ASP A 1 94 ? -6.341 -12.040 -1.484 1.00 95.81 94 ASP A CA 1
ATOM 743 C C 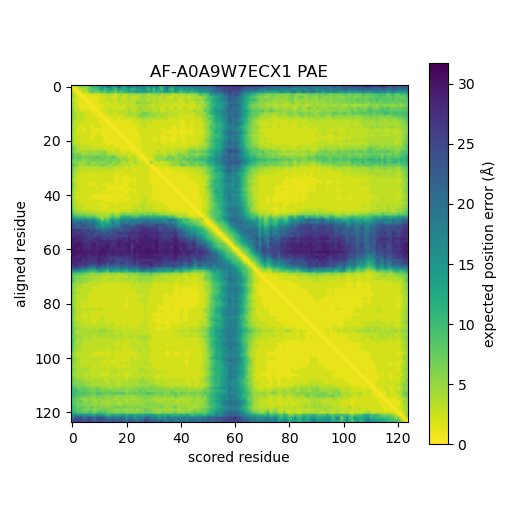. ASP A 1 94 ? -5.632 -10.985 -0.628 1.00 95.81 94 ASP A C 1
ATOM 745 O O . ASP A 1 94 ? -6.211 -10.486 0.348 1.00 95.81 94 ASP A O 1
ATOM 749 N N . ASP A 1 95 ? -4.422 -10.570 -1.018 1.00 94.94 95 ASP A N 1
ATOM 750 C CA . ASP A 1 95 ? -3.723 -9.501 -0.303 1.00 94.94 95 ASP A CA 1
ATOM 751 C C . ASP A 1 95 ? -4.418 -8.147 -0.490 1.00 94.94 95 ASP A C 1
ATOM 753 O O . ASP A 1 95 ? -4.544 -7.392 0.480 1.00 94.94 95 ASP A O 1
ATOM 757 N N . ALA A 1 96 ? -4.957 -7.852 -1.680 1.00 96.50 96 ALA A N 1
ATOM 758 C CA . A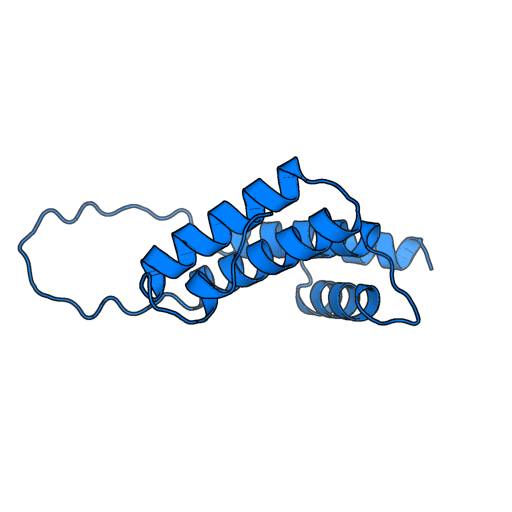LA A 1 96 ? -5.722 -6.626 -1.903 1.00 96.50 96 ALA A CA 1
ATOM 759 C C . ALA A 1 96 ? -6.888 -6.501 -0.909 1.00 96.50 96 ALA A C 1
ATOM 761 O O . ALA A 1 96 ? -7.011 -5.498 -0.198 1.00 96.50 96 ALA A O 1
ATOM 762 N N . LYS A 1 97 ? -7.703 -7.558 -0.784 1.00 95.69 97 LYS A N 1
ATOM 763 C CA . LYS A 1 97 ? -8.828 -7.613 0.162 1.00 95.69 97 LYS A CA 1
ATOM 764 C C . LYS A 1 97 ? -8.371 -7.452 1.602 1.00 95.69 97 LYS A C 1
ATOM 766 O O . LYS A 1 97 ? -9.000 -6.717 2.368 1.00 95.69 97 LYS A O 1
ATOM 771 N N . ARG A 1 98 ? -7.272 -8.106 1.980 1.00 96.31 98 ARG A N 1
ATOM 772 C CA . ARG A 1 98 ? -6.700 -8.003 3.325 1.00 96.31 98 ARG A CA 1
ATOM 773 C C . ARG A 1 98 ? -6.308 -6.565 3.662 1.00 96.31 98 ARG A C 1
ATOM 775 O O . ARG A 1 98 ? -6.649 -6.081 4.745 1.00 96.31 98 ARG A O 1
ATOM 782 N N . TYR A 1 99 ? -5.617 -5.879 2.755 1.00 97.06 99 TYR A N 1
ATOM 783 C CA . TYR A 1 99 ? -5.154 -4.515 2.989 1.00 97.06 99 TYR A CA 1
ATOM 784 C C . TYR A 1 99 ? -6.293 -3.491 2.967 1.00 97.06 99 TYR A C 1
ATOM 786 O O . TYR A 1 99 ? -6.350 -2.645 3.864 1.00 97.06 99 TYR A O 1
ATOM 794 N N . TYR A 1 100 ? -7.252 -3.611 2.043 1.00 96.88 100 TYR A N 1
ATOM 795 C CA . TYR A 1 100 ? -8.441 -2.755 2.044 1.00 96.88 100 TYR A CA 1
ATOM 796 C C . TYR A 1 100 ? -9.288 -2.938 3.302 1.00 96.88 100 TYR A C 1
ATOM 798 O O . TYR A 1 100 ? -9.734 -1.956 3.896 1.00 96.88 100 TYR A O 1
ATOM 806 N N . LYS A 1 101 ? -9.472 -4.182 3.760 1.00 95.88 101 LYS A N 1
ATOM 807 C CA . LYS A 1 101 ? -10.185 -4.460 5.010 1.00 95.88 101 LYS A CA 1
ATOM 808 C C . LYS A 1 101 ? -9.523 -3.761 6.194 1.00 95.88 101 LYS A C 1
ATOM 810 O O . LYS A 1 101 ? -10.198 -3.046 6.932 1.00 95.88 101 LYS A O 1
ATOM 815 N N . ARG A 1 102 ? -8.202 -3.909 6.329 1.00 95.94 102 ARG A N 1
ATOM 816 C CA . ARG A 1 102 ? -7.427 -3.257 7.390 1.00 95.94 102 ARG A CA 1
ATOM 817 C C . ARG A 1 102 ? -7.532 -1.730 7.330 1.00 95.94 102 ARG A C 1
ATOM 819 O O . ARG A 1 102 ? -7.747 -1.106 8.367 1.00 95.94 102 ARG A O 1
ATOM 826 N N . ALA A 1 103 ? -7.382 -1.139 6.143 1.00 96.44 103 ALA A N 1
ATOM 827 C CA . ALA A 1 103 ? -7.490 0.305 5.950 1.00 96.44 103 ALA A CA 1
ATOM 828 C C . ALA A 1 103 ? -8.875 0.816 6.369 1.00 96.44 103 ALA A C 1
ATOM 830 O O . ALA A 1 103 ? -8.977 1.716 7.202 1.00 96.44 103 ALA A O 1
ATOM 831 N N . LYS A 1 104 ? -9.941 0.174 5.880 1.00 95.12 104 LYS A N 1
ATOM 832 C CA . LYS A 1 104 ? -11.319 0.561 6.186 1.00 95.12 104 LYS A CA 1
ATOM 833 C C . LYS A 1 104 ? -11.640 0.469 7.670 1.00 95.12 104 LYS A C 1
ATOM 835 O O . LYS A 1 104 ? -12.053 1.466 8.250 1.00 95.12 104 LYS A O 1
ATOM 840 N N . GLU A 1 105 ? -11.408 -0.681 8.301 1.00 94.12 105 GLU A N 1
ATOM 841 C CA . GLU A 1 105 ? -11.689 -0.863 9.733 1.00 94.12 105 GLU A CA 1
ATOM 842 C C . GLU A 1 105 ? -10.936 0.168 10.593 1.00 94.12 105 GLU A C 1
ATOM 844 O O . GLU A 1 105 ? -11.493 0.729 11.540 1.00 94.12 105 GLU A O 1
ATOM 849 N N . GLY A 1 106 ? -9.692 0.491 10.229 1.00 93.44 106 GLY A N 1
ATOM 850 C CA . GLY A 1 106 ? -8.928 1.529 10.912 1.00 93.44 106 GLY A CA 1
ATOM 851 C C . GLY A 1 106 ? -9.448 2.948 10.663 1.00 93.44 106 GLY A C 1
ATOM 852 O O . GLY A 1 106 ? -9.483 3.746 11.604 1.00 93.44 106 GLY A O 1
ATOM 853 N N . TYR A 1 107 ? -9.886 3.285 9.445 1.00 94.62 107 TYR A N 1
ATOM 854 C CA . TYR A 1 107 ? -10.511 4.583 9.173 1.00 94.62 107 TYR A CA 1
ATOM 855 C C . TYR A 1 107 ? -11.822 4.731 9.943 1.00 94.62 107 TYR A C 1
ATOM 857 O O . TYR A 1 107 ? -12.053 5.779 10.544 1.00 94.62 107 TYR A O 1
ATOM 865 N N . GLU A 1 108 ? -12.637 3.677 10.026 1.00 93.56 108 GLU A N 1
ATOM 866 C CA . GLU A 1 108 ? -13.844 3.675 10.854 1.00 93.56 108 GLU A CA 1
ATOM 867 C C . GLU A 1 108 ? -13.516 3.919 12.338 1.00 93.56 108 GLU A C 1
ATOM 869 O O . GLU A 1 108 ? -14.210 4.683 13.013 1.00 93.56 108 GLU A O 1
ATOM 874 N N . GLU A 1 109 ? -12.435 3.321 12.854 1.00 91.50 109 GLU A N 1
ATOM 875 C CA . GLU A 1 109 ? -11.996 3.510 14.241 1.00 91.50 109 GLU A CA 1
ATOM 876 C C . GLU A 1 109 ? -11.500 4.940 14.524 1.00 91.50 109 GLU A C 1
ATOM 878 O O . GLU A 1 109 ? -11.759 5.475 15.616 1.00 91.50 109 GLU A O 1
ATOM 883 N N . GLN A 1 110 ? -10.743 5.520 13.586 1.00 91.56 110 GLN A N 1
ATOM 884 C CA . GLN A 1 110 ? -10.020 6.785 13.756 1.00 91.56 110 GLN A CA 1
ATOM 885 C C . GLN A 1 110 ? -10.836 8.014 13.342 1.00 91.56 110 GLN A C 1
ATOM 887 O O . GLN A 1 110 ? -10.744 9.051 13.997 1.00 91.56 110 GLN A O 1
ATOM 892 N N . LEU A 1 111 ? -11.615 7.907 12.267 1.00 91.31 111 LEU A N 1
ATOM 893 C CA . LEU A 1 111 ? -12.343 9.011 11.631 1.00 91.31 111 LEU A CA 1
ATOM 894 C C . LEU A 1 111 ? -13.867 8.839 11.697 1.00 91.31 111 LEU A C 1
ATOM 896 O O . LEU A 1 111 ? -14.592 9.818 11.541 1.00 91.31 111 LEU A O 1
ATOM 900 N N . GLY A 1 112 ? -14.349 7.624 11.967 1.00 89.75 112 GLY A N 1
ATOM 901 C CA . GLY A 1 112 ? -15.767 7.278 11.921 1.00 89.75 112 GLY A CA 1
ATOM 902 C C . GLY A 1 112 ? -16.174 6.642 10.590 1.00 89.75 112 GLY A C 1
ATOM 903 O O . GLY A 1 112 ? -15.498 6.790 9.569 1.00 89.75 112 GLY A O 1
ATOM 904 N N . ARG A 1 113 ? -17.297 5.913 10.618 1.00 88.94 113 ARG A N 1
ATOM 905 C CA . ARG A 1 113 ? -17.814 5.136 9.476 1.00 88.94 113 ARG A CA 1
ATOM 906 C C . ARG A 1 113 ? -18.211 5.982 8.275 1.00 88.94 113 ARG A C 1
ATOM 908 O O . ARG A 1 113 ? -18.052 5.534 7.150 1.00 88.94 113 ARG A O 1
ATOM 915 N N . ASP A 1 114 ? -18.663 7.203 8.529 1.00 88.62 114 ASP A N 1
ATOM 916 C CA . ASP A 1 114 ? -19.122 8.133 7.495 1.00 88.62 114 ASP A CA 1
ATOM 917 C C . ASP A 1 114 ? -17.990 9.026 6.958 1.00 88.62 114 ASP A C 1
ATOM 919 O O . ASP A 1 114 ? -18.241 10.015 6.273 1.00 88.62 114 ASP A O 1
ATOM 923 N N . SER A 1 115 ? -16.731 8.726 7.302 1.00 88.62 115 SER A N 1
ATOM 924 C CA . SER A 1 115 ? -15.592 9.456 6.748 1.00 88.62 115 SER A CA 1
ATOM 925 C C . SER A 1 115 ? -15.372 9.090 5.280 1.00 88.62 115 SER A C 1
ATOM 927 O O . SER A 1 115 ? -15.459 7.923 4.907 1.00 88.62 115 SER A O 1
ATOM 929 N N . GLU A 1 116 ? -15.022 10.083 4.461 1.00 90.94 116 GLU A N 1
ATOM 930 C CA . GLU A 1 116 ? -14.741 9.909 3.028 1.00 90.94 116 GLU A CA 1
ATOM 931 C C . GLU A 1 116 ? -13.759 8.756 2.770 1.00 90.94 116 GLU A C 1
ATOM 933 O O . GLU A 1 116 ? -14.062 7.863 1.988 1.00 90.94 116 GLU A O 1
ATOM 938 N N . LYS A 1 117 ? -12.656 8.688 3.531 1.00 89.12 117 LYS A N 1
ATOM 939 C CA . LYS A 1 117 ? -11.665 7.604 3.426 1.00 89.12 117 LYS A CA 1
ATOM 940 C C . LYS A 1 117 ? -12.249 6.212 3.701 1.00 89.12 117 LYS A C 1
ATOM 942 O O . LYS A 1 117 ? -11.897 5.248 3.021 1.00 89.12 117 LYS A O 1
ATOM 947 N N . ALA A 1 118 ? -13.122 6.082 4.705 1.00 88.50 118 ALA A N 1
ATOM 948 C CA . ALA A 1 118 ? -13.757 4.804 5.032 1.00 88.50 118 ALA A CA 1
ATOM 949 C C . ALA A 1 118 ? -14.779 4.380 3.965 1.00 88.50 118 ALA A C 1
ATOM 951 O O . ALA A 1 118 ? -14.930 3.187 3.710 1.00 88.50 118 ALA A O 1
ATOM 952 N N . LEU A 1 119 ? -15.462 5.344 3.343 1.00 90.31 119 LEU A N 1
ATOM 953 C CA . LEU A 1 119 ? -16.432 5.096 2.277 1.00 90.31 119 LEU A CA 1
ATOM 954 C C . LEU A 1 119 ? -15.753 4.765 0.941 1.00 90.31 119 LEU A C 1
ATOM 956 O O . LEU A 1 119 ? -16.203 3.858 0.246 1.00 90.31 119 LEU A O 1
ATOM 960 N N . GLU A 1 120 ? -14.667 5.464 0.605 1.00 90.62 120 GLU A N 1
ATOM 961 C CA . GLU A 1 120 ? -13.889 5.259 -0.623 1.00 90.62 120 GLU A CA 1
ATOM 962 C C . GLU A 1 120 ? -13.163 3.909 -0.625 1.00 90.62 120 GLU A C 1
ATOM 964 O O . GLU A 1 120 ? -13.071 3.249 -1.663 1.00 90.62 120 GLU A O 1
ATOM 969 N N . THR A 1 121 ? -12.698 3.459 0.547 1.00 88.00 121 THR A N 1
ATOM 970 C CA . THR A 1 121 ? -12.045 2.155 0.692 1.00 88.00 121 THR A CA 1
ATOM 971 C C . THR A 1 121 ? -13.059 1.028 0.466 1.00 88.00 121 THR A C 1
ATOM 973 O O . THR A 1 121 ? -13.736 0.555 1.384 1.00 88.00 121 THR A O 1
ATOM 976 N N . THR A 1 122 ? -13.160 0.577 -0.779 1.00 80.62 122 THR A N 1
ATOM 977 C CA . THR A 1 122 ? -14.026 -0.522 -1.209 1.00 80.62 122 THR A CA 1
ATOM 978 C C . THR A 1 122 ? -13.192 -1.766 -1.502 1.00 80.62 122 THR A C 1
ATOM 980 O O . THR A 1 122 ? -12.041 -1.686 -1.919 1.00 80.62 122 THR A O 1
ATOM 983 N N . TYR A 1 123 ? -13.762 -2.937 -1.232 1.00 65.44 123 TYR A N 1
ATOM 984 C CA . TYR A 1 123 ? -13.165 -4.233 -1.548 1.00 65.44 123 TYR A CA 1
ATOM 985 C C . TYR A 1 123 ? -14.017 -4.873 -2.650 1.00 65.44 123 TYR A C 1
ATOM 987 O O . TYR A 1 123 ? -15.213 -5.071 -2.430 1.00 65.44 123 TYR A O 1
ATOM 995 N N . PHE A 1 124 ? -13.414 -5.168 -3.807 1.00 53.09 124 PHE A N 1
ATOM 996 C CA . PHE A 1 124 ? -14.020 -5.923 -4.916 1.00 53.09 124 PHE A CA 1
ATOM 997 C C . PHE A 1 124 ? -13.622 -7.406 -4.828 1.00 53.09 124 PHE A C 1
ATOM 999 O O . PHE A 1 124 ? -12.433 -7.689 -4.559 1.00 53.09 124 PHE A O 1
#

Foldseek 3Di:
DVVVLVVLLPDLPLVSLVVQLVQCPDPVNVDLVSNLSSLVSNLVSLVVVDDPPPPPPPPDDDDPDPQAADVSLLVSLVSLLSNLVSCVVVVVLVSNQVSLVSSLVSCCVRVNCPDPSNVVSDRD

Secondary structure (DSSP, 8-state):
-HHHHHHHHTS--HHHHHHHHHHHTSTTT--HHHHHHHHHHHHHHHHHTSPP------------------HHHHHHHHHHHHHHHHHHHTT-HHHHHHHHHHHHHHHHHHH-TTSHHHHH----

pLDDT: mean 84.82, std 17.72, range [37.16, 97.44]

Mean predicted aligned error: 7.71 Å

Organism: NCBI:txid1714386

Sequence (124 aa):
METQVQSITRSDDLVKLRALAKLCSQDFFNDPSLLVVAWRRILEVLELAMPPVVEKKVRGKKKKQKKKNDPRKLEILDACHALGVACSHVRDVDDAKRYYKRAKEGYEEQLGRDSEKALETTYF

Radius of gyration: 16.62 Å; Cα contacts (8 Å, |Δi|>4): 133; chains: 1; bounding box: 40×26×53 Å

Nearest PDB structures (foldseek):
  7ai4-assembly1_A  TM=8.441E-01  e=7.666E-03  Homo sapiens
  3n71-assembly1_A  TM=8.592E-01  e=1.691E-01  Mus musculus
  5dbk-assembly1_B  TM=6.204E-01  e=1.596E+00  Bacillus thuringiensis Bt407
  8amz-assembly1_Q  TM=3.268E-01  e=2.153E+00  Spinacia oleracea